Protein AF-A0A524PSM8-F1 (afdb_monomer)

Solvent-accessible surface area (backbone atoms only — not comparable to full-atom values): 4806 Å² total; per-residue (Å²): 116,75,64,58,64,55,61,53,60,76,62,43,50,74,44,83,41,87,39,78,84,60,76,35,40,35,42,30,38,88,85,37,70,63,20,53,50,54,55,48,54,40,55,78,65,27,34,30,35,31,34,36,52,50,73,81,45,59,72,66,60,37,48,52,52,51,49,55,51,25,66,75,67,74,44,87,88,57,75,54,39,78,47,112

pLDDT: mean 89.31, std 13.89, range [46.94, 98.5]

Radius of gyration: 12.78 Å; Cα contacts (8 Å, |Δi|>4): 107; chains: 1; bounding box: 32×31×28 Å

Sequence (84 aa):
MRRLKMELHERFEIVNGTVDIGDVTVYALSTCGFCKRALSFLRENSVKFRYLYIDDLPPDEKAEIRKAISEKFNREIRYPFLIF

Mean predicted aligned error: 4.71 Å

Nearest PDB structures (foldseek):
  3nzn-assembly1_B-3  TM=8.557E-01  e=6.343E-06  Methanosarcina mazei
  5cax-assembly3_C  TM=8.934E-01  e=1.323E-04  Methanosarcina acetivorans C2A
  7pwe-assembly1_B  TM=8.913E-01  e=6.686E-04  Desulfotalea psychrophila LSv54
  5zvl-assembly3_C  TM=8.606E-01  e=4.426E-03  Triticum aestivum
  3ic4-assembly1_A  TM=7.508E-01  e=1.072E-03  Archaeoglobus fulgidus

Foldseek 3Di:
DVVLVVVVVVQKDWDAFPDEPDAKEWEAAPPDPVQVVVVVVCVVVRYTYIYHHLVVDDPVSSVVVQVVVCVVVVDHDDPRDIDD

Structure (mmCIF, N/CA/C/O backbone):
data_AF-A0A524PSM8-F1
#
_entry.id   AF-A0A524PSM8-F1
#
loop_
_atom_site.group_PDB
_atom_site.id
_atom_site.type_symbol
_atom_site.label_atom_id
_atom_site.label_alt_id
_atom_site.label_comp_id
_atom_site.label_asym_id
_atom_site.label_entity_id
_atom_site.label_seq_id
_atom_site.pdbx_PDB_ins_code
_atom_site.Cartn_x
_atom_site.Cartn_y
_atom_site.Cartn_z
_atom_site.occupancy
_atom_site.B_iso_or_equiv
_atom_site.auth_seq_id
_atom_si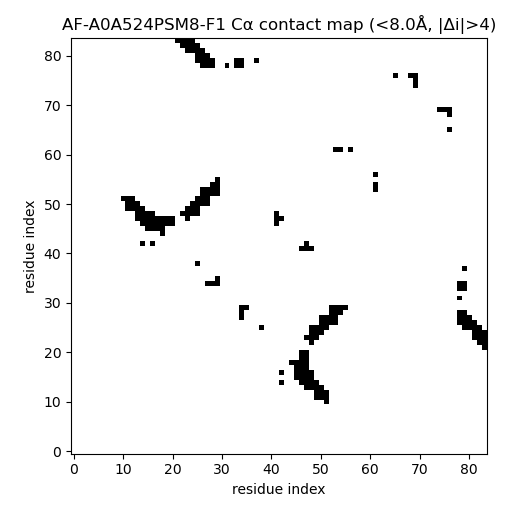te.auth_comp_id
_atom_site.auth_asym_id
_atom_site.auth_atom_id
_atom_site.pdbx_PDB_model_num
ATOM 1 N N . MET A 1 1 ? 9.751 13.981 -9.437 1.00 48.03 1 MET A N 1
ATOM 2 C CA . MET A 1 1 ? 9.313 13.676 -8.051 1.00 48.03 1 MET A CA 1
ATOM 3 C C . MET A 1 1 ? 7.875 14.095 -7.713 1.00 48.03 1 MET A C 1
ATOM 5 O O . MET A 1 1 ? 7.173 13.273 -7.147 1.00 48.03 1 MET A O 1
ATOM 9 N N . ARG A 1 2 ? 7.381 15.308 -8.036 1.00 46.94 2 ARG A N 1
ATOM 10 C CA . ARG A 1 2 ? 5.980 15.701 -7.720 1.00 46.94 2 ARG A CA 1
ATOM 11 C C . ARG A 1 2 ? 4.901 14.937 -8.513 1.00 46.94 2 ARG A C 1
ATOM 13 O O . ARG A 1 2 ? 3.861 14.634 -7.950 1.00 46.94 2 ARG A O 1
ATOM 20 N N . ARG A 1 3 ? 5.183 14.577 -9.770 1.00 48.19 3 ARG A N 1
ATOM 21 C CA . ARG A 1 3 ? 4.257 13.856 -10.667 1.00 48.19 3 ARG A CA 1
ATOM 22 C C . ARG A 1 3 ? 3.932 12.434 -10.181 1.00 48.19 3 ARG A C 1
ATOM 24 O O . ARG A 1 3 ? 2.769 12.083 -10.064 1.00 48.19 3 ARG A O 1
ATOM 31 N N . LEU A 1 4 ? 4.957 11.701 -9.732 1.00 53.09 4 LEU A N 1
ATOM 32 C CA . LEU A 1 4 ? 4.816 10.344 -9.189 1.00 53.09 4 LEU A CA 1
ATOM 33 C C . LEU A 1 4 ? 3.944 10.294 -7.920 1.00 53.09 4 LEU A C 1
ATOM 35 O O . LEU A 1 4 ? 3.180 9.361 -7.729 1.00 53.09 4 LEU A O 1
ATOM 39 N N . LYS A 1 5 ? 4.025 11.313 -7.047 1.00 52.91 5 LYS A N 1
ATOM 40 C CA . LYS A 1 5 ? 3.191 11.403 -5.832 1.00 52.91 5 LYS A CA 1
ATOM 41 C C . LYS A 1 5 ? 1.696 11.554 -6.139 1.00 52.91 5 LYS A C 1
ATOM 43 O O . LYS A 1 5 ? 0.891 11.150 -5.307 1.00 52.91 5 LYS A O 1
ATOM 48 N N . MET A 1 6 ? 1.350 12.163 -7.275 1.00 49.56 6 MET A N 1
ATOM 49 C CA . MET A 1 6 ? -0.036 12.337 -7.719 1.00 49.56 6 MET A CA 1
ATOM 50 C C . MET A 1 6 ? -0.563 11.067 -8.393 1.00 49.56 6 MET A C 1
ATOM 52 O O . MET A 1 6 ? -1.616 10.586 -7.998 1.00 49.56 6 MET A O 1
ATOM 56 N N . GLU A 1 7 ? 0.206 10.469 -9.308 1.00 53.94 7 GLU A N 1
ATOM 57 C CA . GLU A 1 7 ? -0.197 9.246 -10.030 1.00 53.94 7 GLU A CA 1
ATOM 58 C C . GLU A 1 7 ? -0.278 8.018 -9.111 1.00 53.94 7 GLU A C 1
ATOM 60 O O . GLU A 1 7 ? -1.153 7.169 -9.272 1.00 53.94 7 GLU A O 1
ATOM 65 N N . LEU A 1 8 ? 0.581 7.933 -8.087 1.00 57.72 8 LEU A N 1
ATOM 66 C CA . LEU A 1 8 ? 0.501 6.838 -7.122 1.00 57.72 8 LEU A CA 1
ATOM 67 C C . LEU A 1 8 ? -0.735 6.948 -6.222 1.00 57.72 8 LEU A C 1
ATOM 69 O O . LEU A 1 8 ? -1.250 5.922 -5.791 1.00 57.72 8 LEU A O 1
ATOM 73 N N . HIS A 1 9 ? -1.225 8.166 -5.952 1.00 58.19 9 HIS A N 1
ATOM 74 C CA . HIS A 1 9 ? -2.411 8.385 -5.117 1.00 58.19 9 HIS A CA 1
ATOM 75 C C . HIS A 1 9 ? -3.675 7.774 -5.739 1.00 58.19 9 HIS A C 1
ATOM 77 O O . HIS A 1 9 ? -4.535 7.297 -5.006 1.00 58.19 9 HIS A O 1
ATOM 83 N N . GLU A 1 10 ? -3.754 7.739 -7.072 1.00 63.06 10 GLU A N 1
ATOM 84 C CA . GLU A 1 10 ? -4.893 7.198 -7.826 1.00 63.06 10 GLU A CA 1
ATOM 85 C C . GLU A 1 10 ? -4.900 5.662 -7.901 1.00 63.06 10 GLU A C 1
ATOM 87 O O . GLU A 1 10 ? -5.926 5.071 -8.224 1.00 63.06 10 GLU A O 1
ATOM 92 N N . ARG A 1 11 ? -3.776 5.001 -7.584 1.00 80.94 11 ARG A N 1
ATOM 93 C CA . ARG A 1 11 ? -3.649 3.531 -7.623 1.00 80.94 11 ARG A CA 1
ATOM 94 C C . ARG A 1 11 ? -3.805 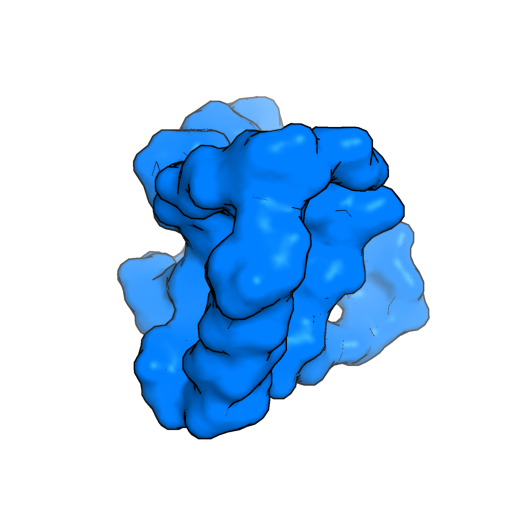2.865 -6.259 1.00 80.94 11 ARG A C 1
ATOM 96 O O . ARG A 1 11 ? -3.808 1.640 -6.176 1.00 80.94 11 ARG A O 1
ATOM 103 N N . PHE A 1 12 ? -3.911 3.650 -5.189 1.00 91.94 12 PHE A N 1
ATOM 104 C CA . PHE A 1 12 ? -4.222 3.101 -3.879 1.00 91.94 12 PHE A CA 1
ATOM 105 C C . PHE A 1 12 ? -5.691 2.694 -3.815 1.00 91.94 12 PHE A C 1
ATOM 107 O O . PHE A 1 12 ? -6.589 3.512 -4.005 1.00 91.94 12 PHE A O 1
ATOM 114 N N . GLU A 1 13 ? -5.930 1.444 -3.447 1.00 95.19 13 GLU A N 1
ATOM 115 C CA . GLU A 1 13 ? -7.257 0.994 -3.063 1.00 95.19 13 GLU A CA 1
ATOM 116 C C . GLU A 1 13 ? -7.548 1.463 -1.639 1.00 95.19 13 GLU A C 1
ATOM 118 O O . GLU A 1 13 ? -6.801 1.164 -0.701 1.00 95.19 13 GLU A O 1
ATOM 123 N N . ILE A 1 14 ? -8.638 2.213 -1.479 1.00 96.12 14 ILE A N 1
ATOM 124 C CA . ILE A 1 14 ? -9.083 2.728 -0.185 1.00 96.12 14 ILE A CA 1
ATOM 125 C C . ILE A 1 14 ? -10.111 1.765 0.397 1.00 96.12 14 ILE A C 1
ATOM 127 O O . ILE A 1 14 ? -11.128 1.458 -0.223 1.00 96.12 14 ILE A O 1
ATOM 131 N N . VAL A 1 15 ? -9.858 1.331 1.625 1.00 97.50 15 VAL A N 1
ATOM 132 C CA . VAL A 1 15 ? -10.782 0.535 2.421 1.00 97.50 15 VAL A CA 1
ATOM 133 C C . VAL A 1 15 ? -11.316 1.418 3.538 1.00 97.50 15 VAL A C 1
ATOM 135 O O . VAL A 1 15 ? -10.565 1.909 4.383 1.00 97.50 15 VAL A O 1
ATOM 138 N N . ASN A 1 16 ? -12.630 1.630 3.5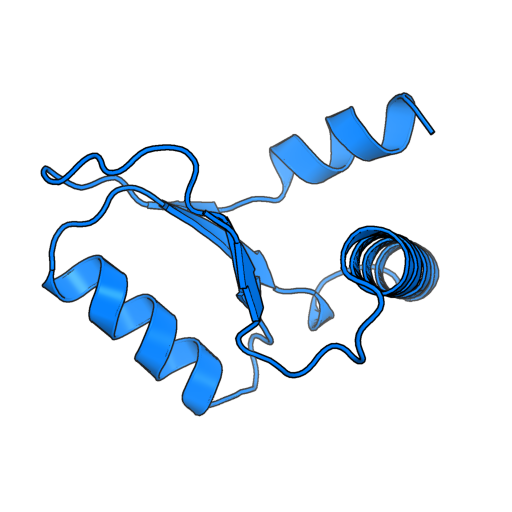28 1.00 96.62 16 ASN A N 1
ATOM 139 C CA . ASN A 1 16 ? -13.312 2.341 4.600 1.00 96.62 16 ASN A CA 1
ATOM 140 C C . ASN A 1 16 ? -13.475 1.440 5.828 1.00 96.62 16 ASN A C 1
ATOM 142 O O . ASN A 1 16 ? -13.638 0.227 5.709 1.00 96.62 16 ASN A O 1
ATOM 146 N N . GLY A 1 17 ? -13.483 2.066 6.998 1.00 96.00 17 GLY A N 1
ATOM 147 C CA . GLY A 1 17 ? -13.674 1.417 8.285 1.00 96.00 17 GLY A CA 1
ATOM 148 C C . GLY A 1 17 ? -14.192 2.421 9.314 1.00 96.00 17 GLY A C 1
ATOM 149 O O . GLY A 1 17 ? -14.092 3.630 9.104 1.00 96.00 17 GLY A O 1
ATOM 150 N N . THR A 1 18 ? -14.785 1.929 10.400 1.00 97.94 18 THR A N 1
ATOM 151 C CA . THR A 1 18 ? -15.281 2.760 11.511 1.00 97.94 18 THR A CA 1
ATOM 152 C C . THR A 1 18 ? -14.174 3.179 12.478 1.00 97.94 18 THR A C 1
ATOM 154 O O . THR A 1 18 ? -14.357 4.124 13.241 1.00 97.94 18 THR A O 1
ATOM 157 N N . VAL A 1 19 ? -13.027 2.497 12.441 1.00 97.88 19 VAL A N 1
ATOM 158 C CA . VAL A 1 19 ? -11.85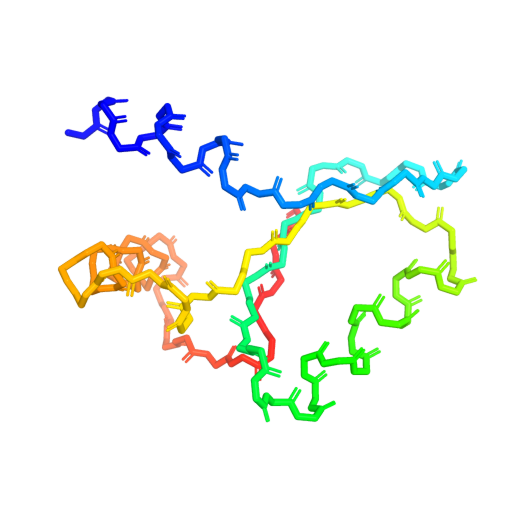0 2.779 13.260 1.00 97.88 19 VAL A CA 1
ATOM 159 C C . VAL A 1 19 ? -10.856 3.594 12.429 1.00 97.88 19 VAL A C 1
ATOM 161 O O . VAL A 1 19 ? -10.219 3.073 11.511 1.00 97.88 19 VAL A O 1
ATOM 164 N N . ASP A 1 20 ? -10.725 4.883 12.747 1.00 95.56 20 ASP A N 1
ATOM 165 C CA . ASP A 1 20 ? -9.738 5.784 12.141 1.00 95.56 20 ASP A CA 1
ATOM 166 C C . ASP A 1 20 ? -8.548 5.9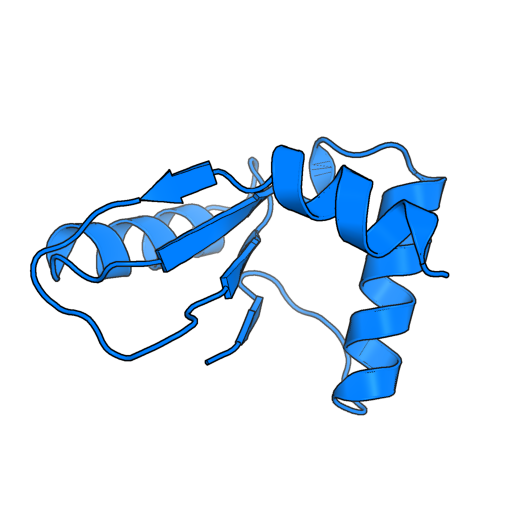60 13.097 1.00 95.56 20 ASP A C 1
ATOM 168 O O . ASP A 1 20 ? -8.692 6.510 14.190 1.00 95.56 20 ASP A O 1
ATOM 172 N N . ILE A 1 21 ? -7.382 5.451 12.693 1.00 94.25 21 ILE A N 1
ATOM 173 C CA . ILE A 1 21 ? -6.113 5.569 13.434 1.00 94.25 21 ILE A CA 1
ATOM 174 C C . ILE A 1 21 ? -5.094 6.448 12.694 1.00 94.25 21 ILE A C 1
ATOM 176 O O . ILE A 1 21 ? -3.903 6.393 12.995 1.00 94.25 21 ILE A O 1
ATOM 180 N N . GLY A 1 22 ? -5.550 7.247 11.724 1.00 94.56 22 GLY A N 1
ATOM 181 C CA . GLY A 1 22 ? -4.702 8.061 10.857 1.00 94.56 22 GLY A CA 1
ATOM 182 C C . GLY A 1 22 ? -4.364 7.397 9.518 1.00 94.56 22 GLY A C 1
ATOM 183 O O . GLY A 1 22 ? -5.048 6.486 9.046 1.00 94.56 22 GLY A O 1
ATOM 184 N N . ASP A 1 23 ? -3.297 7.882 8.878 1.00 94.06 23 ASP A N 1
ATOM 185 C CA . ASP A 1 23 ? -2.915 7.517 7.508 1.00 94.06 23 ASP A CA 1
ATOM 186 C C . ASP A 1 23 ? -2.237 6.136 7.423 1.00 94.06 23 ASP A C 1
ATOM 188 O O . ASP A 1 23 ? -1.027 6.012 7.218 1.00 94.06 23 ASP A O 1
ATOM 192 N N . VAL A 1 24 ? -3.033 5.069 7.491 1.00 96.62 24 VAL A N 1
ATOM 193 C CA . VAL A 1 24 ? -2.533 3.696 7.332 1.00 96.62 24 VAL A CA 1
ATOM 194 C C . VAL A 1 24 ? -2.340 3.358 5.854 1.00 96.62 24 VAL A C 1
ATOM 196 O O . VAL A 1 24 ? -3.292 3.320 5.071 1.00 96.62 24 VAL A O 1
ATOM 199 N N . THR A 1 25 ? -1.097 3.072 5.461 1.00 95.69 25 THR A N 1
ATOM 200 C CA . THR A 1 25 ? -0.726 2.673 4.095 1.00 95.69 25 THR A CA 1
ATOM 201 C C . THR A 1 25 ? -0.047 1.307 4.094 1.00 95.69 25 THR A C 1
ATOM 203 O O . THR A 1 25 ? 0.967 1.117 4.767 1.00 95.69 25 THR A O 1
ATOM 206 N N . VAL A 1 26 ? -0.561 0.367 3.299 1.00 96.88 26 VAL A N 1
ATOM 207 C CA . VAL A 1 26 ? 0.005 -0.982 3.154 1.00 96.88 26 VAL 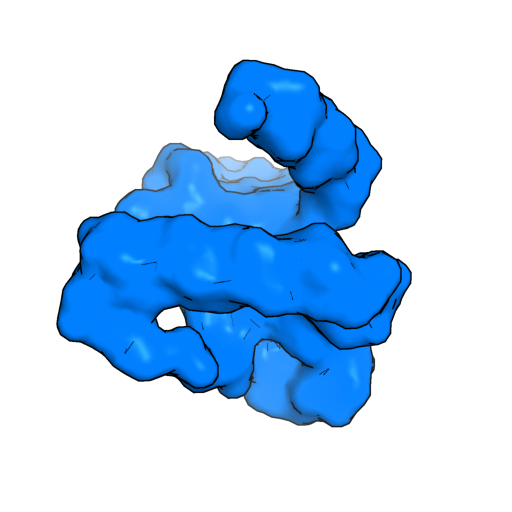A CA 1
ATOM 208 C C . VAL A 1 26 ? 0.528 -1.196 1.737 1.00 96.88 26 VAL A C 1
ATOM 210 O O . VAL A 1 26 ? -0.229 -1.191 0.771 1.00 96.88 26 VAL A O 1
ATOM 213 N N . TYR A 1 27 ? 1.823 -1.460 1.605 1.00 95.69 27 TYR A N 1
ATOM 214 C CA . TYR A 1 27 ? 2.385 -1.993 0.369 1.00 95.69 27 TYR A CA 1
ATOM 215 C C . TYR A 1 27 ? 2.345 -3.518 0.416 1.00 95.69 27 TYR A C 1
ATOM 217 O O . TYR A 1 27 ? 2.826 -4.140 1.371 1.00 95.69 27 TYR A O 1
ATOM 225 N N . ALA A 1 28 ? 1.764 -4.119 -0.615 1.00 97.00 28 ALA A N 1
ATOM 226 C CA . ALA A 1 28 ? 1.462 -5.540 -0.681 1.00 97.00 28 ALA A CA 1
ATOM 227 C C . ALA A 1 28 ? 1.916 -6.153 -2.014 1.00 97.00 28 ALA A C 1
ATOM 229 O O . ALA A 1 28 ? 2.285 -5.441 -2.949 1.00 97.00 28 ALA A O 1
ATOM 230 N N . LEU A 1 29 ? 1.872 -7.486 -2.083 1.00 96.88 29 LEU A N 1
ATOM 231 C CA . LEU A 1 29 ? 1.936 -8.243 -3.333 1.00 96.88 29 LEU A CA 1
ATOM 232 C C . LEU A 1 29 ? 0.622 -9.013 -3.516 1.00 96.88 29 LEU A C 1
ATOM 234 O O . LEU A 1 29 ? 0.190 -9.682 -2.566 1.00 96.88 29 LEU A O 1
ATOM 238 N N . SER A 1 30 ? 0.015 -8.958 -4.703 1.00 96.06 30 SER A N 1
ATOM 239 C CA . SER A 1 30 ? -1.269 -9.611 -5.018 1.00 96.06 30 SER A CA 1
ATOM 240 C C . SER A 1 30 ? -1.178 -11.139 -4.887 1.00 96.06 30 SER A C 1
ATOM 242 O O . SER A 1 30 ? -2.140 -11.829 -4.524 1.00 96.06 30 SER A O 1
ATOM 244 N N . THR A 1 31 ? 0.033 -11.670 -5.059 1.00 97.06 31 THR A N 1
ATOM 245 C CA . THR A 1 31 ? 0.374 -13.096 -4.966 1.00 97.06 31 THR A CA 1
ATOM 246 C C . THR A 1 31 ? 0.824 -13.568 -3.572 1.00 97.06 31 THR A C 1
ATOM 248 O O . THR A 1 31 ? 0.951 -14.771 -3.343 1.00 97.06 31 THR A O 1
ATOM 251 N N . CYS A 1 32 ? 1.021 -12.674 -2.593 1.00 97.19 32 CYS A N 1
ATOM 252 C CA . CYS A 1 32 ? 1.555 -13.042 -1.274 1.00 97.19 32 CYS A CA 1
ATOM 253 C C . CYS A 1 32 ? 0.460 -13.378 -0.244 1.00 97.19 32 CYS A C 1
ATOM 255 O O . CYS A 1 32 ? -0.333 -12.523 0.159 1.00 97.19 32 CYS A O 1
ATOM 257 N N . GLY A 1 33 ? 0.472 -14.609 0.285 1.00 98.06 33 GLY A N 1
ATOM 258 C CA . GLY A 1 33 ? -0.485 -15.054 1.309 1.00 98.06 33 GLY A CA 1
ATOM 259 C C . GLY A 1 33 ? -0.424 -14.264 2.626 1.00 98.06 33 GLY A C 1
ATOM 260 O O . GLY A 1 33 ? -1.458 -14.026 3.247 1.00 98.06 33 GLY A O 1
ATOM 261 N N . PHE A 1 34 ? 0.762 -13.802 3.041 1.00 98.06 34 PHE A N 1
ATOM 262 C CA . PHE A 1 34 ? 0.899 -12.941 4.225 1.00 98.06 34 PHE A CA 1
ATOM 263 C C . PHE A 1 34 ? 0.317 -11.545 3.998 1.00 98.06 34 PHE A C 1
ATOM 265 O O . PHE A 1 34 ? -0.290 -10.990 4.910 1.00 98.06 34 PHE A O 1
ATOM 272 N N . CYS A 1 35 ? 0.435 -11.001 2.781 1.00 98.12 35 CYS A N 1
ATOM 273 C CA . CYS A 1 35 ? -0.187 -9.723 2.437 1.00 98.12 35 CYS A CA 1
ATOM 274 C C . CYS A 1 35 ? -1.708 -9.817 2.536 1.00 98.12 35 CYS A C 1
ATOM 276 O O . CYS A 1 35 ? -2.327 -8.992 3.201 1.00 98.12 35 CYS A O 1
ATOM 278 N N . LYS A 1 36 ? -2.299 -10.872 1.963 1.00 98.19 36 LYS A N 1
ATOM 279 C CA . LYS A 1 36 ? -3.747 -11.115 2.049 1.00 98.19 36 LYS A CA 1
ATOM 280 C C . LYS A 1 36 ? -4.227 -11.189 3.499 1.00 98.19 36 LYS A C 1
ATOM 282 O O . LYS A 1 36 ? -5.207 -10.535 3.837 1.00 98.19 36 LYS A O 1
ATOM 287 N N . ARG A 1 37 ? -3.501 -11.909 4.366 1.00 98.38 37 ARG A N 1
ATOM 288 C CA . ARG A 1 37 ? -3.818 -11.989 5.803 1.00 98.38 37 ARG A CA 1
ATOM 289 C C . ARG A 1 37 ? -3.733 -10.636 6.511 1.00 98.38 37 ARG A C 1
ATOM 291 O O . ARG A 1 37 ? -4.637 -10.316 7.269 1.00 98.38 37 ARG A O 1
ATOM 298 N N . ALA A 1 38 ? -2.703 -9.832 6.245 1.00 98.19 38 ALA A N 1
ATOM 299 C CA . ALA A 1 38 ? -2.581 -8.503 6.850 1.00 98.19 38 ALA A CA 1
ATOM 300 C C . ALA A 1 38 ? -3.715 -7.558 6.417 1.00 98.19 38 ALA A C 1
ATOM 302 O O . ALA A 1 38 ? -4.290 -6.867 7.253 1.00 98.19 38 ALA A O 1
ATOM 303 N N . LEU A 1 39 ? -4.084 -7.567 5.131 1.00 98.44 39 LEU A N 1
ATOM 304 C CA . LEU A 1 39 ? -5.220 -6.782 4.641 1.00 98.44 39 LEU A CA 1
ATOM 305 C C . LEU A 1 39 ? -6.554 -7.283 5.227 1.00 98.44 39 LEU A C 1
ATOM 307 O O . LEU A 1 39 ? -7.415 -6.468 5.541 1.00 98.44 39 LEU A O 1
ATOM 311 N N . SER A 1 40 ? -6.730 -8.602 5.390 1.00 98.44 40 SER A N 1
ATOM 312 C CA . SER A 1 40 ? -7.913 -9.187 6.049 1.00 98.44 40 SER A CA 1
ATOM 313 C C . SER A 1 40 ? -8.013 -8.740 7.502 1.00 98.44 40 SER A C 1
ATOM 315 O O . SER A 1 40 ? -9.051 -8.237 7.907 1.00 98.44 40 SER A O 1
ATOM 317 N N . PHE A 1 41 ? -6.907 -8.807 8.245 1.00 98.31 41 PHE A N 1
ATOM 318 C CA . PHE A 1 41 ? -6.848 -8.369 9.637 1.00 98.31 41 PHE A CA 1
ATOM 319 C C . PHE A 1 41 ? -7.300 -6.910 9.804 1.00 98.31 41 PHE A C 1
ATOM 321 O O . PHE A 1 41 ? -8.110 -6.614 10.680 1.00 98.31 41 PHE A O 1
ATOM 328 N N . LEU A 1 42 ? -6.831 -5.999 8.944 1.00 98.31 42 LEU A N 1
ATOM 329 C CA . LEU A 1 42 ? -7.256 -4.595 8.991 1.00 98.31 42 LEU A CA 1
ATOM 330 C C . LEU A 1 42 ? -8.751 -4.428 8.670 1.00 98.31 42 LEU A C 1
ATOM 332 O O . LEU A 1 42 ? -9.436 -3.668 9.353 1.00 98.31 42 LEU A O 1
ATOM 336 N N . ARG A 1 43 ? -9.270 -5.164 7.674 1.00 98.25 43 ARG A N 1
ATOM 337 C CA . ARG A 1 43 ? -10.702 -5.161 7.316 1.00 98.25 43 ARG A CA 1
ATOM 338 C C . ARG A 1 43 ? -11.581 -5.686 8.447 1.00 98.25 43 ARG A C 1
ATOM 340 O O . ARG A 1 43 ? -12.572 -5.053 8.788 1.00 98.25 43 ARG A O 1
ATOM 347 N N . GLU A 1 44 ? -11.209 -6.818 9.034 1.00 98.50 44 GLU A N 1
ATOM 348 C CA . GLU A 1 44 ? -11.944 -7.475 10.122 1.00 98.50 44 GLU A CA 1
ATOM 349 C C . GLU A 1 44 ? -12.026 -6.590 11.370 1.00 98.50 44 GLU A C 1
ATOM 351 O O . GLU A 1 44 ? -13.048 -6.571 12.049 1.00 98.50 44 GLU A O 1
ATOM 356 N N . ASN A 1 45 ? -10.990 -5.788 11.628 1.00 98.19 45 ASN A N 1
ATOM 357 C CA . ASN A 1 45 ? -10.973 -4.809 12.716 1.00 98.19 45 ASN A CA 1
ATOM 358 C C . ASN A 1 45 ? -11.595 -3.454 12.332 1.00 98.19 45 ASN A C 1
ATOM 360 O O . ASN A 1 45 ? -11.481 -2.493 13.089 1.00 98.19 45 ASN A O 1
ATOM 364 N N . SER A 1 46 ? -12.254 -3.357 11.171 1.00 98.00 46 SER A N 1
ATOM 365 C CA . SER A 1 46 ? -12.901 -2.133 10.677 1.00 98.00 46 SER A CA 1
ATOM 366 C C . SER A 1 46 ? -11.970 -0.918 10.641 1.00 98.00 46 SER A C 1
ATOM 368 O O . SER A 1 46 ? -12.417 0.210 10.843 1.00 98.00 46 SER A O 1
ATOM 370 N N . VAL A 1 47 ? -10.678 -1.131 10.384 1.00 98.25 47 VAL A N 1
ATOM 371 C CA . VAL A 1 47 ? -9.701 -0.046 10.254 1.00 98.25 47 VAL A CA 1
ATOM 372 C C . VAL A 1 47 ? -9.871 0.615 8.892 1.00 98.25 47 VAL A C 1
ATOM 374 O O . VAL A 1 47 ? -9.999 -0.067 7.875 1.00 98.25 47 VAL A O 1
ATOM 377 N N . LYS A 1 48 ? -9.849 1.947 8.854 1.00 98.19 48 LYS A N 1
ATOM 378 C CA . LYS A 1 48 ? -9.713 2.708 7.610 1.00 98.19 48 LYS A CA 1
ATOM 379 C C . LYS A 1 48 ? -8.249 2.694 7.170 1.00 98.19 48 LYS A C 1
ATOM 381 O O . LYS A 1 48 ? -7.369 3.104 7.922 1.00 98.19 48 LYS A O 1
ATOM 386 N N . PHE A 1 49 ? -7.975 2.232 5.955 1.00 97.88 49 PHE A N 1
ATOM 387 C CA . PHE A 1 49 ? -6.615 2.187 5.414 1.00 97.88 49 PHE A CA 1
ATOM 388 C C . PHE A 1 49 ? -6.617 2.241 3.888 1.00 97.88 49 PHE A C 1
ATOM 390 O O . PHE A 1 49 ? -7.648 2.077 3.237 1.00 97.88 49 PHE A O 1
ATOM 397 N N . ARG A 1 50 ? -5.435 2.434 3.305 1.00 97.31 50 ARG A N 1
ATOM 398 C CA . ARG A 1 50 ? -5.210 2.276 1.867 1.00 97.31 50 ARG A CA 1
ATOM 399 C C . ARG A 1 50 ? -4.114 1.262 1.591 1.00 97.31 50 ARG A C 1
ATOM 401 O O . ARG A 1 50 ? -3.183 1.117 2.387 1.00 97.31 50 ARG A O 1
ATOM 408 N N . TYR A 1 51 ? -4.187 0.579 0.458 1.00 96.94 51 TYR A N 1
ATOM 409 C CA . TYR A 1 51 ? -3.144 -0.355 0.055 1.00 96.94 51 TYR A CA 1
ATOM 410 C C . TYR A 1 51 ? -2.841 -0.302 -1.437 1.00 96.94 51 TYR A C 1
ATOM 412 O O . TYR A 1 51 ? -3.639 0.188 -2.230 1.00 96.94 51 TYR A O 1
ATOM 420 N N . LEU A 1 52 ? -1.653 -0.782 -1.797 1.00 95.31 52 LEU A N 1
ATOM 421 C CA . LEU A 1 52 ? -1.178 -0.855 -3.173 1.00 95.31 52 LEU A CA 1
ATOM 422 C C . LEU A 1 52 ? -0.487 -2.197 -3.404 1.00 95.31 52 LEU A C 1
ATOM 424 O O . LEU A 1 52 ? 0.452 -2.548 -2.676 1.00 95.31 52 LEU A O 1
ATOM 428 N N . TYR A 1 53 ? -0.925 -2.924 -4.429 1.00 95.69 53 TYR A N 1
ATOM 429 C CA . TYR A 1 53 ? -0.198 -4.079 -4.942 1.00 95.69 53 TYR A CA 1
ATOM 430 C C . TYR A 1 53 ? 0.940 -3.606 -5.846 1.00 95.69 53 TYR A C 1
ATOM 432 O O . TYR A 1 53 ? 0.739 -3.073 -6.932 1.00 95.69 53 TYR A O 1
ATOM 440 N N . ILE A 1 54 ? 2.170 -3.757 -5.359 1.00 93.12 54 ILE A N 1
ATOM 441 C CA . ILE A 1 54 ? 3.376 -3.265 -6.040 1.00 93.12 54 ILE A CA 1
ATOM 442 C C . ILE A 1 54 ? 3.749 -4.139 -7.245 1.00 93.12 54 ILE A C 1
ATOM 444 O O . ILE A 1 54 ? 4.484 -3.706 -8.131 1.00 93.12 54 ILE A O 1
ATOM 448 N N . ASP A 1 55 ? 3.304 -5.391 -7.266 1.00 93.75 55 ASP A N 1
ATOM 449 C CA . ASP A 1 55 ? 3.509 -6.313 -8.379 1.00 93.75 55 ASP A CA 1
ATOM 450 C C . ASP A 1 55 ? 2.649 -6.017 -9.609 1.00 93.75 55 ASP A C 1
ATOM 452 O O . ASP A 1 55 ? 3.033 -6.460 -10.687 1.00 93.75 55 ASP A O 1
ATOM 456 N N . ASP A 1 56 ? 1.603 -5.202 -9.475 1.00 92.31 56 ASP A N 1
ATOM 457 C CA . ASP A 1 56 ? 0.744 -4.794 -10.594 1.00 92.31 56 ASP A CA 1
ATOM 458 C C . ASP A 1 56 ? 1.276 -3.539 -11.321 1.00 92.31 56 ASP A C 1
ATOM 460 O O . ASP A 1 56 ? 0.722 -3.099 -12.328 1.00 92.31 56 ASP A O 1
ATOM 464 N N . LEU A 1 57 ? 2.363 -2.948 -10.817 1.00 90.44 57 LEU A N 1
ATOM 465 C CA . LEU A 1 57 ? 2.970 -1.742 -11.373 1.00 90.44 57 LEU A CA 1
ATOM 466 C C . LEU A 1 57 ? 4.024 -2.057 -12.445 1.00 90.44 57 LEU A C 1
ATOM 468 O O . LEU A 1 57 ? 4.702 -3.090 -12.363 1.00 90.44 57 LEU A O 1
ATOM 472 N N . PRO A 1 58 ? 4.258 -1.124 -13.388 1.00 91.44 58 PRO A N 1
ATOM 473 C CA . PRO A 1 58 ? 5.404 -1.181 -14.287 1.00 91.44 58 PRO A CA 1
ATOM 474 C C . PRO A 1 58 ? 6.740 -1.360 -13.533 1.00 91.44 58 PRO A C 1
ATOM 476 O O . PRO A 1 58 ? 6.895 -0.848 -12.416 1.00 91.44 58 PRO A O 1
ATOM 479 N N . PRO A 1 59 ? 7.723 -2.086 -14.105 1.00 89.81 59 PRO A N 1
ATOM 480 C CA . PRO A 1 59 ? 8.983 -2.405 -13.424 1.00 89.81 59 PRO A CA 1
ATOM 481 C C . PRO A 1 59 ? 9.763 -1.189 -12.902 1.00 89.81 59 PRO A C 1
ATOM 483 O O . PRO A 1 59 ? 10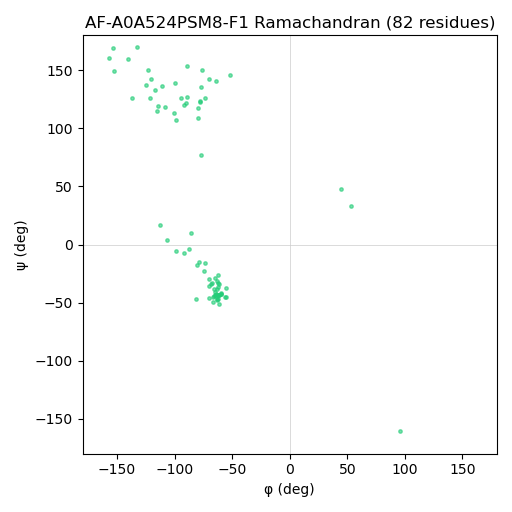.360 -1.251 -11.826 1.00 89.81 59 PRO A O 1
ATOM 486 N N . ASP A 1 60 ? 9.745 -0.096 -13.654 1.00 89.69 60 ASP A N 1
ATOM 487 C CA . ASP A 1 60 ? 10.350 1.194 -13.336 1.00 89.69 60 ASP A CA 1
ATOM 488 C C . ASP A 1 60 ? 9.661 1.868 -12.142 1.00 89.69 60 ASP A C 1
ATOM 490 O O . ASP A 1 60 ? 10.327 2.198 -11.159 1.00 89.69 60 ASP A O 1
ATOM 494 N N . GLU A 1 61 ? 8.329 1.967 -12.147 1.00 89.38 61 GLU A N 1
ATOM 495 C CA . GLU A 1 61 ? 7.570 2.495 -11.003 1.00 89.38 61 GLU A CA 1
ATOM 496 C C . GLU A 1 61 ? 7.799 1.657 -9.732 1.00 89.38 61 GLU A C 1
ATOM 498 O O . GLU A 1 61 ? 8.020 2.188 -8.639 1.00 89.38 61 GLU A O 1
ATOM 503 N N . LYS A 1 62 ? 7.811 0.328 -9.875 1.00 89.00 62 LYS A N 1
ATOM 504 C CA . LYS A 1 62 ? 8.088 -0.615 -8.785 1.00 89.00 62 LYS A CA 1
ATOM 505 C C . LYS A 1 62 ? 9.471 -0.402 -8.169 1.00 89.00 62 LYS A C 1
ATOM 507 O O . LYS A 1 62 ? 9.606 -0.466 -6.942 1.00 89.00 62 LYS A O 1
ATOM 512 N N . ALA A 1 63 ? 10.494 -0.183 -8.996 1.00 90.31 63 ALA A N 1
ATOM 513 C CA . ALA A 1 63 ? 11.853 0.081 -8.534 1.00 90.31 63 ALA A CA 1
ATOM 514 C C . ALA A 1 63 ? 11.938 1.415 -7.779 1.00 90.31 63 ALA A C 1
ATOM 516 O O . ALA A 1 63 ? 12.493 1.457 -6.678 1.00 90.31 63 ALA A O 1
ATOM 517 N N . GLU A 1 64 ? 11.313 2.466 -8.311 1.00 89.94 64 GLU A N 1
ATOM 518 C CA . GLU A 1 64 ? 11.288 3.793 -7.689 1.00 89.94 64 GLU A CA 1
ATOM 519 C C . GLU A 1 64 ? 10.584 3.782 -6.327 1.00 89.94 64 GLU A C 1
ATOM 521 O O . GLU A 1 64 ? 11.108 4.328 -5.355 1.00 89.94 64 GLU A O 1
ATOM 526 N N . ILE A 1 65 ? 9.439 3.103 -6.204 1.00 88.62 65 ILE A N 1
ATOM 527 C CA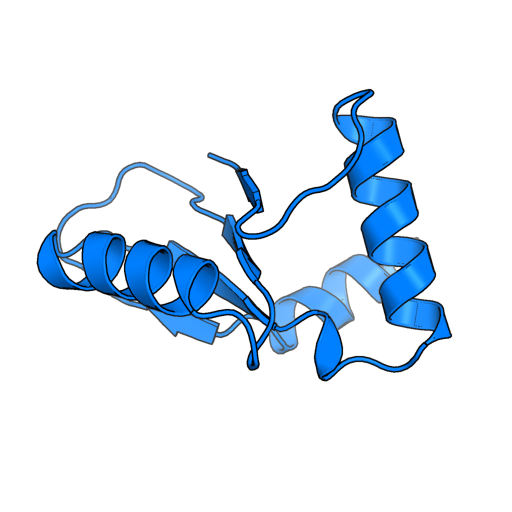 . ILE A 1 65 ? 8.723 2.998 -4.923 1.00 88.62 65 ILE A CA 1
ATOM 528 C C . ILE A 1 65 ? 9.555 2.236 -3.895 1.00 88.62 65 ILE A C 1
ATOM 530 O O . ILE A 1 65 ? 9.664 2.663 -2.743 1.00 88.62 65 ILE A O 1
ATOM 534 N N . ARG A 1 66 ? 10.171 1.118 -4.300 1.00 89.31 66 ARG A N 1
ATOM 535 C CA . ARG A 1 66 ? 11.042 0.344 -3.409 1.00 89.31 66 ARG A CA 1
ATOM 536 C C . ARG A 1 66 ? 12.232 1.169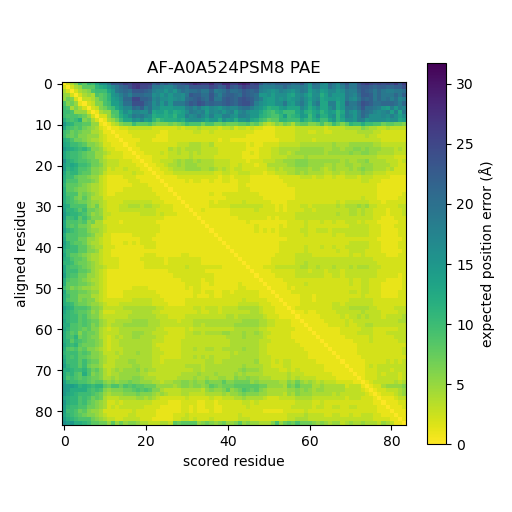 -2.939 1.00 89.31 66 ARG A C 1
ATOM 538 O O . ARG A 1 66 ? 12.539 1.165 -1.752 1.00 89.31 66 ARG A O 1
ATOM 545 N N . LYS A 1 67 ? 12.868 1.913 -3.839 1.00 90.25 67 LYS A N 1
ATOM 546 C CA . LYS A 1 67 ? 13.967 2.809 -3.487 1.00 90.25 67 LYS A CA 1
ATOM 547 C C . LYS A 1 67 ? 13.505 3.891 -2.510 1.00 90.25 67 LYS A C 1
ATOM 549 O O . LYS A 1 67 ? 14.075 4.012 -1.430 1.00 90.25 67 LYS A O 1
ATOM 554 N N . ALA A 1 68 ? 12.414 4.588 -2.826 1.00 88.00 68 ALA A N 1
ATOM 555 C CA . ALA A 1 68 ? 11.885 5.671 -2.001 1.00 88.00 68 ALA A CA 1
ATOM 556 C C . ALA A 1 68 ? 11.507 5.216 -0.581 1.00 88.00 68 ALA A C 1
ATOM 558 O O . ALA A 1 68 ? 11.790 5.917 0.390 1.00 88.00 68 ALA A O 1
ATOM 559 N N . ILE A 1 69 ? 10.880 4.044 -0.435 1.00 89.00 69 ILE A N 1
ATOM 560 C CA . ILE A 1 69 ? 10.543 3.484 0.883 1.00 89.00 69 ILE A CA 1
ATOM 561 C C . ILE A 1 69 ? 11.820 3.046 1.615 1.00 89.00 69 ILE A C 1
ATOM 563 O O . ILE A 1 69 ? 11.982 3.365 2.792 1.00 89.00 69 ILE A O 1
ATOM 567 N N . SER A 1 70 ? 12.734 2.346 0.937 1.00 89.94 70 SER A N 1
ATOM 568 C CA . SER A 1 70 ? 13.971 1.850 1.551 1.00 89.94 70 SER A CA 1
ATOM 569 C C . SER A 1 70 ? 14.844 2.991 2.070 1.00 89.94 70 SER A C 1
ATOM 571 O O . SER A 1 70 ? 15.345 2.907 3.187 1.00 89.94 70 SER A O 1
ATOM 573 N N . GLU A 1 71 ? 14.992 4.068 1.294 1.00 90.94 71 GLU A N 1
ATOM 574 C CA . GLU A 1 71 ? 15.733 5.273 1.684 1.00 90.94 71 GLU A CA 1
ATOM 575 C C . GLU A 1 71 ? 15.040 6.002 2.839 1.00 90.94 71 GLU A C 1
ATOM 577 O O . GLU A 1 71 ? 15.685 6.364 3.821 1.00 90.94 71 GLU A O 1
ATOM 582 N N . LYS A 1 72 ? 13.712 6.169 2.765 1.00 89.62 72 LYS A N 1
ATOM 583 C CA . LYS A 1 72 ? 12.946 6.884 3.794 1.00 89.62 72 LYS A CA 1
ATOM 584 C C . LYS A 1 72 ? 13.009 6.203 5.162 1.00 89.62 72 LYS A C 1
ATOM 586 O O . LYS A 1 72 ? 13.043 6.895 6.176 1.00 89.62 72 LYS A O 1
ATOM 591 N N . PHE A 1 73 ? 12.979 4.873 5.202 1.00 89.88 73 PHE A N 1
ATOM 592 C CA . PHE A 1 73 ? 12.943 4.108 6.454 1.00 89.88 73 PHE A CA 1
ATOM 593 C C . PHE A 1 73 ? 14.271 3.421 6.795 1.00 89.88 73 PHE A C 1
ATOM 595 O O . PHE A 1 73 ? 14.322 2.683 7.778 1.00 89.88 73 PHE A O 1
ATOM 602 N N . ASN A 1 74 ? 15.316 3.646 5.989 1.00 91.75 74 ASN A N 1
ATOM 603 C CA . ASN A 1 74 ? 16.641 3.032 6.104 1.00 91.75 74 ASN A CA 1
ATOM 604 C C . ASN A 1 74 ? 16.581 1.513 6.365 1.00 91.75 74 ASN A C 1
ATOM 606 O O . ASN A 1 74 ? 17.194 0.997 7.302 1.00 91.75 74 ASN A O 1
ATOM 610 N N . ARG A 1 75 ? 15.757 0.798 5.588 1.00 87.94 75 ARG A N 1
ATOM 611 C CA . ARG A 1 75 ? 15.506 -0.635 5.789 1.00 87.94 75 ARG A CA 1
ATOM 612 C C . ARG A 1 75 ? 15.111 -1.351 4.510 1.00 87.94 75 ARG A C 1
ATOM 614 O O . ARG A 1 75 ? 14.397 -0.798 3.679 1.00 87.94 75 ARG A O 1
ATOM 621 N N . GLU A 1 76 ? 15.478 -2.625 4.425 1.00 86.31 76 GLU A N 1
ATOM 622 C CA . GLU A 1 76 ? 14.985 -3.498 3.365 1.00 86.31 76 GLU A CA 1
ATOM 623 C C . GLU A 1 76 ? 13.470 -3.704 3.465 1.00 86.31 76 GLU A C 1
ATOM 625 O O . GLU A 1 76 ? 12.898 -3.875 4.549 1.00 86.31 76 GLU A O 1
ATOM 630 N N . ILE A 1 77 ? 12.819 -3.722 2.305 1.00 89.06 77 ILE A N 1
ATOM 631 C CA . ILE A 1 77 ? 11.370 -3.865 2.202 1.00 89.06 77 ILE A CA 1
ATOM 632 C C . ILE A 1 77 ? 11.019 -5.340 2.106 1.00 89.06 77 ILE A C 1
ATOM 634 O O . ILE A 1 77 ? 11.412 -6.036 1.170 1.00 89.06 77 ILE A O 1
ATOM 638 N N . ARG A 1 78 ? 10.199 -5.793 3.052 1.00 92.69 78 ARG A N 1
ATOM 639 C CA . ARG A 1 78 ? 9.532 -7.096 3.020 1.00 92.69 78 ARG A CA 1
ATOM 640 C C . ARG A 1 78 ? 8.031 -6.876 3.057 1.00 92.69 78 ARG A C 1
ATOM 642 O O . ARG A 1 78 ? 7.567 -5.968 3.737 1.00 92.69 78 ARG A O 1
ATOM 649 N N . TYR A 1 79 ? 7.294 -7.695 2.316 1.00 95.12 79 TYR A N 1
ATOM 650 C CA . TYR A 1 79 ? 5.848 -7.559 2.184 1.00 95.12 79 TYR A CA 1
ATOM 651 C C . TYR A 1 79 ? 5.114 -8.547 3.104 1.00 95.12 79 TYR A C 1
ATOM 653 O O . TYR A 1 79 ? 5.517 -9.713 3.168 1.00 95.12 79 TYR A O 1
ATOM 661 N N . PRO A 1 80 ? 4.021 -8.134 3.768 1.00 97.06 80 PRO A N 1
ATOM 662 C CA . PRO A 1 80 ? 3.423 -6.792 3.732 1.00 97.06 80 PRO A CA 1
ATOM 663 C C . PRO A 1 80 ? 4.289 -5.735 4.441 1.00 97.06 80 PRO A C 1
ATOM 665 O O . PRO A 1 80 ? 4.879 -6.020 5.480 1.00 97.06 80 PRO A O 1
ATOM 668 N N . PHE A 1 81 ? 4.340 -4.518 3.887 1.00 96.31 81 PHE A N 1
ATOM 669 C CA . PHE A 1 81 ? 5.032 -3.374 4.493 1.00 96.31 81 PHE A CA 1
ATOM 670 C C . PHE A 1 81 ? 4.015 -2.290 4.847 1.00 96.31 81 PHE A C 1
ATOM 672 O O . PHE A 1 81 ? 3.384 -1.719 3.958 1.00 96.31 81 PHE A O 1
ATOM 679 N N . LEU A 1 82 ? 3.849 -2.020 6.139 1.00 94.62 82 LEU A N 1
ATOM 680 C CA . LEU A 1 82 ? 2.828 -1.118 6.668 1.00 94.62 82 LEU A CA 1
ATOM 681 C C . LEU A 1 82 ? 3.480 0.153 7.229 1.00 94.62 82 LEU A C 1
ATOM 683 O O . LEU A 1 82 ? 4.496 0.079 7.921 1.00 94.62 82 LEU A O 1
ATOM 687 N N . ILE A 1 83 ? 2.888 1.306 6.918 1.00 93.19 83 ILE A N 1
ATOM 688 C CA . ILE A 1 83 ? 3.257 2.632 7.431 1.00 93.19 83 ILE A CA 1
ATOM 689 C C . ILE A 1 83 ? 2.010 3.258 8.060 1.00 93.19 83 ILE A C 1
ATOM 691 O O . ILE A 1 83 ? 0.930 3.165 7.473 1.00 93.19 83 ILE A O 1
ATOM 695 N N . PHE A 1 84 ? 2.181 3.886 9.220 1.00 88.69 84 PHE A N 1
ATOM 696 C CA . PHE A 1 84 ? 1.180 4.639 9.971 1.00 88.69 84 PHE A CA 1
ATOM 697 C C . PHE A 1 84 ? 1.867 5.799 10.700 1.00 88.69 84 PHE A C 1
ATOM 699 O O . PHE A 1 84 ? 3.112 5.717 10.865 1.00 88.69 84 PHE A O 1
#

Secondary structure (DSSP, 8-state):
-HHHHHHTGGGPEEE--SB--S--EEEE-TT-HHHHHHHHHHHHTTB-EEEEEGGGS-HHHHHHHHHHHHHHHTS---SSEEE-